Protein AF-A0A2P5YA59-F1 (afdb_monomer_lite)

Radius of gyration: 14.82 Å; chains: 1; bounding box: 32×33×36 Å

Organism: Gossypium barbadense (NCBI:txid3634)

Sequence (112 aa):
MTWITFLSAYDFGLKILTQHPLLSNLKSFMRHLTYYFGCKIFDIKYSFKIFNLHNGLEKVAKTSNVTRVAGLSHQAGSNSLLILRCFMHIKNMKAFQQCNHKLPTFALSVLV

pLDDT: mean 74.05, std 13.5, range [37.94, 92.25]

Secondary structure (DSSP, 8-state):
--EEESSGGGTT-HHHHH-SPPPS-HHHHHHHHHHHH-S-EEEHHHHHHHTT--S-HHHHHHHTTPPP-SS-TT-HHHHHHHHHHHHHHHHTSHHHHHHHTTGGGTTTTT--

InterPro domains:
  IPR012337 Ribonuclease H-like superfamily [SSF53098] (2-94)
  IPR036397 Ribonuclease H superfamily [G3DSA:3.30.420.10] (1-106)
  IPR039637 CCR4-NOT transcription complex subunit 7/8/Pop2 [PTHR10797] (2-95)

Structure (mmCIF, N/CA/C/O backbone):
data_AF-A0A2P5YA59-F1
#
_entry.id   AF-A0A2P5YA59-F1
#
loop_
_atom_site.group_PDB
_atom_site.id
_atom_site.type_symbol
_atom_site.label_atom_id
_atom_site.label_alt_id
_atom_site.label_comp_id
_atom_site.label_asym_id
_atom_site.label_entity_id
_atom_site.label_seq_id
_atom_site.pdbx_PDB_ins_code
_atom_site.Cartn_x
_atom_site.Cartn_y
_atom_site.Cartn_z
_atom_site.occupancy
_atom_site.B_iso_or_equiv
_atom_site.auth_seq_id
_atom_site.auth_comp_id
_atom_site.auth_asym_id
_atom_site.auth_atom_id
_atom_site.pdbx_PDB_model_num
ATOM 1 N N . MET A 1 1 ? -10.158 -0.892 -11.527 1.00 61.16 1 MET A N 1
ATOM 2 C CA . MET A 1 1 ? -9.190 -1.604 -10.667 1.00 61.16 1 MET A CA 1
ATOM 3 C C . MET A 1 1 ? -8.468 -0.597 -9.782 1.00 61.16 1 MET A C 1
ATOM 5 O O . MET A 1 1 ? -8.162 0.486 -10.272 1.00 61.16 1 MET A O 1
ATOM 9 N N . THR A 1 2 ? -8.250 -0.930 -8.508 1.00 73.25 2 THR A N 1
ATOM 10 C CA . THR A 1 2 ? -7.483 -0.129 -7.537 1.00 73.25 2 THR A CA 1
ATOM 11 C C . THR A 1 2 ? -6.499 -1.064 -6.846 1.00 73.25 2 THR A C 1
ATOM 13 O O . THR A 1 2 ? -6.927 -2.084 -6.309 1.00 73.25 2 THR A O 1
ATOM 16 N N . TRP A 1 3 ? -5.212 -0.730 -6.858 1.00 73.81 3 TRP A N 1
ATOM 17 C CA . TRP A 1 3 ? -4.169 -1.526 -6.215 1.00 73.81 3 TRP A CA 1
ATOM 18 C C . TRP A 1 3 ? -3.892 -0.990 -4.816 1.00 73.81 3 TRP A C 1
ATOM 20 O O . TRP A 1 3 ? -3.781 0.220 -4.628 1.00 73.81 3 TRP A O 1
ATOM 30 N N . ILE A 1 4 ? -3.803 -1.891 -3.840 1.00 77.06 4 ILE A N 1
ATOM 31 C CA . ILE A 1 4 ? -3.492 -1.568 -2.445 1.00 77.06 4 ILE A CA 1
ATOM 32 C C . ILE A 1 4 ? -2.217 -2.316 -2.090 1.00 77.06 4 ILE A C 1
ATOM 34 O O . ILE A 1 4 ? -2.147 -3.533 -2.259 1.00 77.06 4 ILE A O 1
ATOM 38 N N . THR A 1 5 ? -1.218 -1.593 -1.606 1.00 72.50 5 THR A N 1
ATOM 39 C CA . THR A 1 5 ? 0.113 -2.133 -1.343 1.00 72.50 5 THR A CA 1
ATOM 40 C C . THR A 1 5 ? 0.660 -1.619 -0.011 1.00 72.50 5 THR A C 1
ATOM 42 O O . THR A 1 5 ? 0.103 -0.700 0.590 1.00 72.50 5 THR A O 1
ATOM 45 N N . PHE A 1 6 ? 1.733 -2.234 0.488 1.00 66.44 6 PHE A N 1
ATOM 46 C CA . PHE A 1 6 ? 2.439 -1.803 1.695 1.00 66.44 6 PHE A CA 1
ATOM 47 C C . PHE A 1 6 ? 3.939 -1.984 1.468 1.00 66.44 6 PHE A C 1
ATOM 49 O O . PHE A 1 6 ? 4.393 -3.121 1.416 1.00 66.44 6 PHE A O 1
ATOM 56 N N . LEU A 1 7 ? 4.695 -0.877 1.394 1.00 64.69 7 LEU A N 1
ATOM 57 C CA . LEU A 1 7 ? 6.155 -0.863 1.169 1.00 64.69 7 LEU A CA 1
ATOM 58 C C . LEU A 1 7 ? 6.574 -1.202 -0.279 1.00 64.69 7 LEU A C 1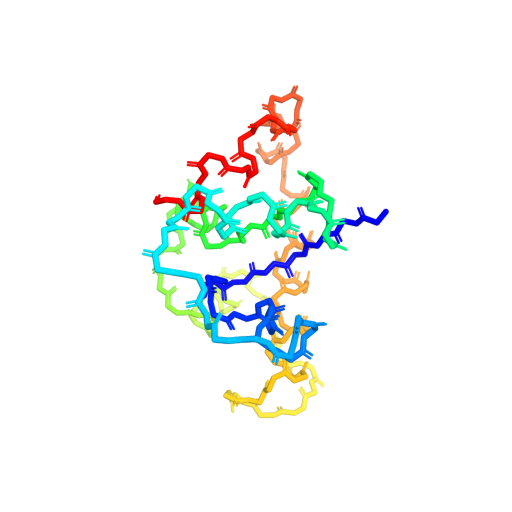
ATOM 60 O O . LEU A 1 7 ? 7.488 -1.980 -0.532 1.00 64.69 7 LEU A O 1
ATOM 64 N N . SER A 1 8 ? 5.900 -0.583 -1.241 1.00 61.88 8 SER A N 1
ATOM 65 C CA . SER A 1 8 ? 5.584 -1.260 -2.499 1.00 61.88 8 SER A CA 1
ATOM 66 C C . SER A 1 8 ? 6.517 -1.083 -3.691 1.00 61.88 8 SER A C 1
ATOM 68 O O . SER A 1 8 ? 6.265 -1.694 -4.725 1.00 61.88 8 SER A O 1
ATOM 70 N N . ALA A 1 9 ? 7.612 -0.326 -3.590 1.00 60.00 9 ALA A N 1
ATOM 71 C CA . ALA A 1 9 ? 8.491 -0.117 -4.748 1.00 60.00 9 ALA A CA 1
ATOM 72 C C . ALA A 1 9 ? 9.007 -1.441 -5.364 1.00 60.00 9 ALA A C 1
ATOM 74 O O . ALA A 1 9 ? 9.187 -1.528 -6.575 1.00 60.00 9 ALA A O 1
ATOM 75 N N . TYR A 1 10 ? 9.178 -2.497 -4.563 1.00 63.59 10 TYR A N 1
ATOM 76 C CA . TYR A 1 10 ? 9.666 -3.798 -5.039 1.00 63.59 10 TYR A CA 1
ATOM 77 C C . TYR A 1 10 ? 8.559 -4.829 -5.316 1.00 63.59 10 TYR A C 1
ATOM 79 O O . TYR A 1 10 ? 8.809 -5.819 -6.003 1.00 63.59 10 TYR A O 1
ATOM 87 N N . ASP A 1 11 ? 7.329 -4.581 -4.858 1.00 64.38 11 ASP A N 1
ATOM 88 C CA . ASP A 1 11 ? 6.236 -5.564 -4.894 1.00 64.38 11 ASP A CA 1
ATOM 89 C C . ASP A 1 11 ? 5.528 -5.647 -6.252 1.00 64.38 11 ASP A C 1
ATOM 91 O O . ASP A 1 11 ? 4.856 -6.633 -6.547 1.00 64.38 11 ASP A O 1
ATOM 95 N N . PHE A 1 12 ? 5.686 -4.641 -7.116 1.00 68.44 12 PHE A N 1
ATOM 96 C CA . PHE A 1 12 ? 4.990 -4.593 -8.408 1.00 68.44 12 PHE A CA 1
ATOM 97 C C . PHE A 1 12 ? 5.509 -5.597 -9.439 1.00 68.44 12 PHE A C 1
ATOM 99 O O . PHE A 1 12 ? 4.959 -5.677 -10.533 1.00 68.44 12 PHE A O 1
ATOM 106 N N . GLY A 1 13 ? 6.575 -6.349 -9.140 1.00 73.12 13 GLY A N 1
ATOM 107 C CA . GLY A 1 13 ? 7.047 -7.422 -10.019 1.00 73.12 13 GLY A CA 1
ATOM 108 C C . GLY A 1 13 ? 7.333 -6.960 -11.452 1.00 73.12 13 GLY A C 1
ATOM 109 O O . GLY A 1 13 ? 7.292 -7.774 -12.370 1.00 73.12 13 GLY A O 1
ATOM 110 N N . LEU A 1 14 ? 7.620 -5.667 -11.665 1.00 77.31 14 LEU A N 1
ATOM 111 C CA . LEU A 1 14 ? 7.763 -5.078 -13.000 1.00 77.31 14 LEU A CA 1
ATOM 112 C C . LEU A 1 14 ? 8.823 -5.802 -13.827 1.00 77.31 14 LEU A C 1
ATOM 114 O O . LEU A 1 14 ? 8.628 -5.985 -15.017 1.00 77.31 14 LEU A O 1
ATOM 118 N N . LYS A 1 15 ? 9.886 -6.297 -13.184 1.00 78.25 15 LYS A N 1
ATOM 119 C CA . LYS A 1 15 ? 10.907 -7.142 -13.816 1.00 78.25 15 LYS A CA 1
ATOM 120 C C . LYS A 1 15 ? 10.323 -8.414 -14.454 1.00 78.25 15 LYS A C 1
ATOM 122 O O . LYS A 1 15 ? 10.766 -8.816 -15.521 1.00 78.25 15 LYS A O 1
ATOM 127 N N . ILE A 1 16 ? 9.340 -9.043 -13.809 1.00 82.31 16 ILE A N 1
ATOM 128 C CA . ILE A 1 16 ? 8.663 -10.244 -14.320 1.00 82.31 16 ILE A CA 1
ATOM 129 C C . ILE A 1 16 ? 7.756 -9.872 -15.496 1.00 82.31 16 ILE A C 1
ATOM 131 O O . ILE A 1 16 ? 7.736 -10.572 -16.503 1.00 82.31 16 ILE A O 1
ATOM 135 N N . LEU A 1 17 ? 7.027 -8.758 -15.388 1.00 80.12 17 LEU A N 1
ATOM 136 C CA . LEU A 1 17 ? 6.106 -8.311 -16.436 1.00 80.12 17 LEU A CA 1
ATOM 137 C C . LEU A 1 17 ? 6.829 -7.819 -17.692 1.00 80.12 17 LEU A C 1
ATOM 139 O O . LEU A 1 17 ? 6.364 -8.068 -18.798 1.00 80.12 17 LEU A O 1
ATOM 143 N N . THR A 1 18 ? 7.956 -7.124 -17.534 1.00 80.75 18 THR A N 1
ATOM 144 C CA . THR A 1 18 ? 8.706 -6.563 -18.663 1.00 80.75 18 THR A CA 1
ATOM 145 C C . THR A 1 18 ? 9.744 -7.521 -19.230 1.00 80.75 18 THR A C 1
ATOM 147 O O . THR A 1 18 ? 10.224 -7.265 -20.327 1.00 80.75 18 THR A O 1
ATOM 150 N N . GLN A 1 19 ? 10.130 -8.573 -18.493 1.00 83.75 19 GLN A N 1
ATOM 151 C CA . GLN A 1 19 ? 11.241 -9.476 -18.841 1.00 83.75 19 GLN A CA 1
ATOM 152 C C . GLN A 1 19 ? 12.561 -8.734 -19.137 1.00 83.75 19 GLN A C 1
ATOM 154 O O . GLN A 1 19 ? 13.464 -9.255 -19.789 1.00 83.75 19 GLN A O 1
ATOM 159 N N . HIS A 1 20 ? 12.695 -7.510 -18.624 1.00 78.25 20 HIS A N 1
ATOM 160 C CA . HIS A 1 20 ? 13.853 -6.646 -18.813 1.00 78.25 20 HIS A CA 1
ATOM 161 C C . HIS A 1 20 ? 14.478 -6.275 -17.461 1.00 78.25 20 HIS A C 1
ATOM 163 O O . HIS A 1 20 ? 13.805 -6.328 -16.425 1.00 78.25 20 HIS A O 1
ATOM 169 N N . PRO A 1 21 ? 15.767 -5.879 -17.440 1.00 77.56 21 PRO A N 1
ATOM 170 C CA . PRO A 1 21 ? 16.398 -5.341 -16.242 1.00 77.56 21 PRO A CA 1
ATOM 171 C C . PRO A 1 21 ? 15.569 -4.208 -15.633 1.00 77.56 21 PRO A C 1
ATOM 173 O O . PRO A 1 21 ? 14.940 -3.424 -16.348 1.00 77.56 21 PRO A O 1
ATOM 176 N N . LEU A 1 22 ? 15.568 -4.128 -14.300 1.00 72.00 22 LEU A N 1
ATOM 177 C CA . LEU A 1 22 ? 14.843 -3.077 -13.597 1.00 72.00 22 LEU A CA 1
ATOM 178 C C . LEU A 1 22 ? 15.376 -1.711 -14.054 1.00 72.00 22 LEU A C 1
ATOM 180 O O . LEU A 1 22 ? 16.586 -1.490 -14.095 1.00 72.00 22 LEU A O 1
ATOM 184 N N . LEU A 1 23 ? 14.465 -0.815 -14.428 1.00 73.12 23 LEU A N 1
ATOM 185 C CA . LEU A 1 23 ? 14.810 0.506 -14.946 1.00 73.12 23 LEU A CA 1
ATOM 186 C C . LEU A 1 23 ? 15.603 1.282 -13.887 1.00 73.12 23 LEU A C 1
ATOM 188 O O . LEU A 1 23 ? 15.144 1.430 -12.758 1.00 73.12 23 LEU A O 1
ATOM 192 N N . SER 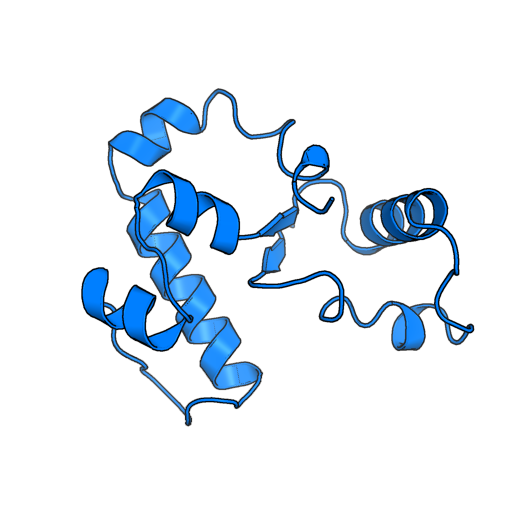A 1 24 ? 16.761 1.823 -14.266 1.00 73.81 24 SER A N 1
ATOM 193 C CA . SER A 1 24 ? 17.647 2.575 -13.364 1.00 73.81 24 SER A CA 1
ATOM 194 C C . SER A 1 24 ? 17.111 3.959 -12.975 1.00 73.81 24 SER A C 1
ATOM 196 O O . SER A 1 24 ? 17.631 4.588 -12.059 1.00 73.81 24 SER A O 1
ATOM 198 N N . ASN A 1 25 ? 16.070 4.443 -13.661 1.00 82.31 25 ASN A N 1
ATOM 199 C CA . ASN A 1 25 ? 15.477 5.758 -13.435 1.00 82.31 25 ASN A CA 1
ATOM 200 C C . ASN A 1 25 ? 14.057 5.642 -12.863 1.00 82.31 25 ASN A C 1
ATOM 202 O O . ASN A 1 25 ? 13.167 5.061 -13.494 1.00 82.31 25 ASN A O 1
ATOM 206 N N . LEU A 1 26 ? 13.829 6.301 -11.723 1.00 78.75 26 LEU A N 1
ATOM 207 C CA . LEU A 1 26 ? 12.538 6.405 -11.043 1.00 78.75 26 LEU A CA 1
ATOM 208 C C . LEU A 1 26 ? 11.417 6.919 -11.959 1.00 78.75 26 LEU A C 1
ATOM 210 O O . LEU A 1 26 ? 10.315 6.379 -11.947 1.00 78.75 26 LEU A O 1
ATOM 214 N N . LYS A 1 27 ? 11.685 7.910 -12.818 1.00 80.25 27 LYS A N 1
ATOM 215 C CA . LYS A 1 27 ? 10.670 8.448 -13.741 1.00 80.25 27 LYS A CA 1
ATOM 216 C C . LYS A 1 27 ? 10.185 7.383 -14.729 1.00 80.25 27 LYS A C 1
ATOM 218 O O . LYS A 1 27 ? 8.987 7.259 -14.985 1.00 80.25 27 LYS A O 1
ATOM 223 N N . SER A 1 28 ? 11.114 6.592 -15.262 1.00 80.19 28 SER A N 1
ATOM 224 C CA . SER A 1 28 ? 10.799 5.490 -16.174 1.00 80.19 28 SER A CA 1
ATOM 225 C C . SER A 1 28 ? 10.076 4.354 -15.457 1.00 80.19 28 SER A C 1
ATOM 227 O O . SER A 1 28 ? 9.153 3.772 -16.029 1.00 80.19 28 SER A O 1
ATOM 229 N N . PHE A 1 29 ? 10.462 4.063 -14.212 1.00 79.62 29 PHE A N 1
ATOM 230 C CA . PHE A 1 29 ? 9.788 3.097 -13.349 1.00 79.62 29 PHE A CA 1
ATOM 231 C C . PHE A 1 29 ? 8.327 3.497 -13.108 1.00 79.62 29 PHE A C 1
ATOM 233 O O . PHE A 1 29 ? 7.428 2.730 -13.444 1.00 79.62 29 PHE A O 1
ATOM 240 N N . MET A 1 30 ? 8.072 4.734 -12.670 1.00 77.25 30 MET A N 1
ATOM 241 C CA . MET A 1 30 ? 6.719 5.252 -12.419 1.00 77.25 30 MET A CA 1
ATOM 242 C C . MET A 1 30 ? 5.830 5.232 -13.669 1.00 77.25 30 MET A C 1
ATOM 244 O O . MET A 1 30 ? 4.635 4.941 -13.576 1.00 77.25 30 MET A O 1
ATOM 248 N N . ARG A 1 31 ? 6.401 5.480 -14.857 1.00 81.44 31 ARG A N 1
ATOM 249 C CA . ARG A 1 31 ? 5.669 5.377 -16.129 1.00 81.44 31 ARG A CA 1
ATOM 250 C C . ARG A 1 31 ? 5.202 3.948 -16.410 1.00 81.44 31 ARG A C 1
ATOM 252 O O . ARG A 1 31 ? 4.044 3.763 -16.763 1.00 81.44 31 ARG A O 1
ATOM 259 N N . HIS A 1 32 ? 6.068 2.949 -16.237 1.00 80.81 32 HIS A N 1
ATOM 260 C CA . HIS A 1 32 ? 5.685 1.544 -16.429 1.00 80.81 32 HIS A CA 1
ATOM 261 C C . HIS A 1 32 ? 4.696 1.080 -15.366 1.00 80.81 32 HIS A C 1
ATOM 263 O O . HIS A 1 32 ? 3.743 0.372 -15.671 1.00 80.81 32 HIS A O 1
ATOM 269 N N . LEU A 1 33 ? 4.888 1.525 -14.130 1.00 80.00 33 LEU A N 1
ATOM 270 C CA . LEU A 1 33 ? 4.000 1.210 -13.024 1.00 80.00 33 LEU A CA 1
ATOM 271 C C . LEU A 1 33 ? 2.583 1.731 -13.305 1.00 80.00 33 LEU A C 1
ATOM 273 O O . LEU A 1 33 ? 1.618 0.982 -13.216 1.00 80.00 33 LEU A O 1
ATOM 277 N N . THR A 1 34 ? 2.470 2.967 -13.790 1.00 80.69 34 THR A N 1
ATOM 278 C CA . THR A 1 34 ? 1.187 3.541 -14.222 1.00 80.69 34 THR A CA 1
ATOM 279 C C . THR A 1 34 ? 0.625 2.845 -15.465 1.00 80.69 34 THR A C 1
ATOM 281 O O . THR A 1 34 ? -0.584 2.665 -15.564 1.00 80.69 34 THR A O 1
ATOM 284 N N . TYR A 1 35 ? 1.477 2.429 -16.406 1.00 84.62 35 TYR A N 1
ATOM 285 C CA . TYR A 1 35 ? 1.052 1.728 -17.620 1.00 84.62 35 TYR A CA 1
ATOM 286 C C . TYR A 1 35 ? 0.425 0.358 -17.316 1.00 84.62 35 TYR A C 1
ATOM 288 O O . TYR A 1 35 ? -0.649 0.055 -17.826 1.00 84.62 35 TYR A O 1
ATOM 296 N N . TYR A 1 36 ? 1.054 -0.447 -16.453 1.00 82.81 36 TYR A N 1
ATOM 297 C CA . TYR A 1 36 ? 0.575 -1.795 -16.127 1.00 82.81 36 TYR A CA 1
ATOM 298 C C . TYR A 1 36 ? -0.496 -1.817 -15.030 1.00 82.81 36 TYR A C 1
ATOM 300 O O . TYR A 1 36 ? -1.431 -2.612 -15.096 1.00 82.81 36 TYR A O 1
ATOM 308 N N . PHE A 1 37 ? -0.379 -0.954 -14.018 1.00 79.31 37 PHE A N 1
ATOM 309 C CA . PHE A 1 37 ? -1.223 -0.997 -12.817 1.00 79.31 37 PHE A CA 1
ATOM 310 C C . PHE A 1 37 ? -2.230 0.167 -12.739 1.00 79.31 37 PHE A C 1
ATOM 312 O O . PHE A 1 37 ? -3.140 0.150 -11.906 1.00 79.31 37 PHE A O 1
ATOM 319 N N . GLY A 1 38 ? -2.137 1.147 -13.642 1.00 81.31 38 GLY A N 1
ATOM 320 C CA . GLY A 1 38 ? -3.001 2.328 -13.685 1.00 81.31 38 GLY A CA 1
ATOM 321 C C . GLY A 1 38 ? -2.633 3.397 -12.650 1.00 81.31 38 GLY A C 1
ATOM 322 O O . GLY A 1 38 ? -1.680 3.266 -11.890 1.00 81.31 38 GLY A O 1
ATOM 323 N N . CYS A 1 39 ? -3.419 4.477 -12.593 1.00 75.75 39 CYS A N 1
ATOM 324 C CA . CYS A 1 39 ? -3.148 5.614 -11.696 1.00 75.75 39 CYS A CA 1
ATOM 325 C C . CYS A 1 39 ? -3.677 5.430 -10.259 1.00 75.75 39 CYS A C 1
ATOM 327 O O . CYS A 1 39 ? -3.434 6.271 -9.398 1.00 75.75 39 CYS A O 1
ATOM 329 N N . LYS A 1 40 ? -4.457 4.374 -9.994 1.00 76.62 40 LYS A N 1
ATOM 330 C CA . LYS A 1 40 ? -5.148 4.155 -8.710 1.00 76.62 40 LYS A CA 1
ATOM 331 C C . LYS A 1 40 ? -4.377 3.163 -7.841 1.00 76.62 40 LYS A C 1
ATOM 333 O O . LYS A 1 40 ? -4.803 2.019 -7.683 1.00 76.62 40 LYS A O 1
ATOM 338 N N . ILE A 1 41 ? -3.248 3.611 -7.303 1.00 75.00 41 ILE A N 1
ATOM 339 C CA . ILE A 1 41 ? -2.331 2.800 -6.493 1.00 75.00 41 ILE A CA 1
ATOM 340 C C . ILE A 1 41 ? -2.194 3.432 -5.114 1.00 75.00 41 ILE A C 1
ATOM 342 O O . ILE A 1 41 ? -1.781 4.578 -4.993 1.00 75.00 41 ILE A O 1
ATOM 346 N N . PHE A 1 42 ? -2.552 2.698 -4.070 1.00 74.56 42 PHE A N 1
ATOM 347 C CA . PHE A 1 42 ? -2.548 3.197 -2.702 1.00 74.56 42 PHE A CA 1
ATOM 348 C C . PHE A 1 42 ? -1.535 2.428 -1.863 1.00 74.56 42 PHE A C 1
ATOM 350 O O . PHE A 1 42 ? -1.762 1.261 -1.542 1.00 74.56 42 PHE A O 1
ATOM 357 N N . ASP A 1 43 ? -0.455 3.100 -1.459 1.00 74.62 43 ASP A N 1
ATOM 358 C CA . ASP A 1 43 ? 0.444 2.567 -0.437 1.00 74.62 43 ASP A CA 1
ATOM 359 C C . ASP A 1 43 ? -0.112 2.897 0.956 1.00 74.62 43 ASP A C 1
ATOM 361 O O . ASP A 1 43 ? -0.099 4.044 1.422 1.00 74.62 43 ASP A O 1
ATOM 365 N N . ILE A 1 44 ? -0.627 1.875 1.637 1.00 74.25 44 ILE A N 1
ATOM 366 C CA . ILE A 1 44 ? -1.264 2.018 2.948 1.00 74.25 44 ILE A CA 1
ATOM 367 C C . ILE A 1 44 ? -0.277 2.480 4.025 1.00 74.25 44 ILE A C 1
ATOM 369 O O . ILE A 1 44 ? -0.698 3.040 5.037 1.00 74.25 44 ILE A O 1
ATOM 373 N N . LYS A 1 45 ? 1.038 2.310 3.816 1.00 72.00 45 LYS A N 1
ATOM 374 C CA . LYS A 1 45 ? 2.064 2.788 4.752 1.00 72.00 45 LYS A CA 1
ATOM 375 C C . LYS A 1 45 ? 1.921 4.286 5.006 1.00 72.00 45 LYS A C 1
ATOM 377 O O . LYS A 1 45 ? 2.142 4.743 6.127 1.00 72.00 45 LYS A O 1
ATOM 382 N N . TYR A 1 46 ? 1.522 5.048 3.990 1.00 70.75 46 TYR A N 1
ATOM 383 C CA . TYR A 1 46 ? 1.287 6.477 4.144 1.00 70.75 46 TYR A CA 1
ATOM 384 C C . TYR A 1 46 ? 0.021 6.771 4.948 1.00 70.75 46 TYR A C 1
ATOM 386 O O . TYR A 1 46 ? 0.058 7.596 5.859 1.00 70.75 46 TYR A O 1
ATOM 394 N N . SER A 1 47 ? -1.075 6.057 4.680 1.00 69.25 47 SER A N 1
ATOM 395 C CA . SER A 1 47 ? -2.288 6.162 5.496 1.00 69.25 47 SER A CA 1
ATOM 396 C C . SER A 1 47 ? -1.979 5.855 6.960 1.00 69.25 47 SER A C 1
ATOM 398 O O . SER A 1 47 ? -2.347 6.626 7.837 1.00 69.25 47 SER A O 1
ATOM 400 N N . PHE A 1 48 ? -1.207 4.803 7.234 1.00 73.56 48 PHE A N 1
ATOM 401 C CA . PHE A 1 48 ? -0.749 4.489 8.584 1.00 73.56 48 PHE A CA 1
ATOM 402 C C . PHE A 1 48 ? 0.072 5.622 9.205 1.00 73.56 48 PHE A C 1
ATOM 404 O O . PHE A 1 48 ? -0.164 5.974 10.356 1.00 73.56 48 PHE A O 1
ATOM 411 N N . LYS A 1 49 ? 0.969 6.259 8.442 1.00 70.69 49 LYS A N 1
ATOM 412 C CA . LYS A 1 49 ? 1.720 7.429 8.915 1.00 70.69 49 LYS A CA 1
ATOM 413 C C . LYS A 1 49 ? 0.801 8.601 9.282 1.00 70.69 49 LYS A C 1
ATOM 415 O O . LYS A 1 49 ? 1.044 9.228 10.303 1.00 70.69 49 LYS A O 1
ATOM 420 N N . ILE A 1 50 ? -0.241 8.876 8.492 1.00 67.12 50 ILE A N 1
ATOM 421 C CA . ILE A 1 50 ? -1.224 9.938 8.786 1.00 67.12 50 ILE A CA 1
ATOM 422 C C . ILE A 1 50 ? -1.985 9.648 10.085 1.00 67.12 50 ILE A C 1
ATOM 424 O O . ILE A 1 50 ? -2.253 10.562 10.857 1.00 67.12 50 ILE A O 1
ATOM 428 N N . PHE A 1 51 ? -2.318 8.384 10.346 1.00 67.19 51 PHE A N 1
ATOM 429 C CA . PHE A 1 51 ? -3.024 7.975 11.563 1.00 67.19 51 PHE A CA 1
ATOM 430 C C . PHE A 1 51 ? -2.087 7.708 12.755 1.00 67.19 51 PHE A C 1
ATOM 432 O O . PHE A 1 51 ? -2.499 7.058 13.713 1.00 67.19 51 PHE A O 1
ATOM 439 N N . ASN A 1 52 ? -0.828 8.170 12.708 1.00 68.31 52 ASN A N 1
ATOM 440 C CA . ASN A 1 52 ? 0.219 7.905 13.707 1.00 68.31 52 ASN A CA 1
ATOM 441 C C . ASN A 1 52 ? 0.430 6.409 14.026 1.00 68.31 52 ASN A C 1
ATOM 443 O O . ASN A 1 52 ? 0.980 6.037 15.064 1.00 68.31 52 ASN A O 1
ATOM 447 N N . LEU A 1 53 ? 0.054 5.527 13.101 1.00 67.38 53 LEU A N 1
ATOM 448 C CA . LEU A 1 53 ? 0.318 4.093 13.141 1.00 67.38 53 LEU A CA 1
ATOM 449 C C . LEU A 1 53 ? 1.738 3.849 12.611 1.00 67.38 53 LEU A C 1
ATOM 451 O O . LEU A 1 53 ? 1.958 3.253 11.558 1.00 67.38 53 LEU A O 1
ATOM 455 N N . HIS A 1 54 ? 2.735 4.360 13.327 1.00 63.44 54 HIS A N 1
ATOM 456 C CA . HIS A 1 54 ? 4.137 4.108 13.013 1.00 63.44 54 HIS A CA 1
ATOM 457 C C . HIS A 1 54 ? 4.462 2.699 13.463 1.00 63.44 54 HIS A C 1
ATOM 459 O O . HIS A 1 54 ? 4.405 2.497 14.663 1.00 63.44 54 HIS A O 1
ATOM 465 N N . ASN A 1 55 ? 4.737 1.748 12.559 1.00 70.06 55 ASN A N 1
ATOM 466 C CA . ASN A 1 55 ? 5.415 0.460 12.802 1.00 70.06 55 ASN A CA 1
ATOM 467 C C . ASN A 1 55 ? 5.254 -0.489 11.580 1.00 70.06 55 ASN A C 1
ATOM 469 O O . ASN A 1 55 ? 4.620 -0.144 10.586 1.00 70.06 55 ASN A O 1
ATOM 473 N N . GLY A 1 56 ? 5.830 -1.698 11.645 1.00 77.50 56 GLY A N 1
ATOM 474 C CA . GLY A 1 56 ? 5.574 -2.771 10.673 1.00 77.50 56 GLY A CA 1
ATOM 475 C C . GLY A 1 56 ? 4.127 -3.294 10.695 1.00 77.50 56 GLY A C 1
ATOM 476 O O . GLY A 1 56 ? 3.415 -3.122 11.686 1.00 77.50 56 GLY A O 1
ATOM 477 N N . LEU A 1 57 ? 3.719 -3.970 9.612 1.00 81.69 57 LEU A N 1
ATOM 478 C CA . LEU A 1 57 ? 2.342 -4.418 9.342 1.00 81.69 57 LEU A CA 1
ATOM 479 C C . LEU A 1 57 ? 1.656 -5.107 10.535 1.00 81.69 57 LEU A C 1
ATOM 481 O O . LEU A 1 57 ? 0.510 -4.800 10.841 1.00 81.69 57 LEU A O 1
ATOM 485 N N . GLU A 1 58 ? 2.365 -5.993 11.234 1.00 85.06 58 GLU A N 1
ATOM 486 C CA . GLU A 1 58 ? 1.838 -6.725 12.396 1.00 85.06 58 GLU A CA 1
ATOM 487 C C . GLU A 1 58 ? 1.430 -5.813 13.555 1.00 85.06 58 GLU A C 1
ATOM 489 O O . GLU A 1 58 ? 0.366 -5.966 14.151 1.00 85.06 58 GLU A O 1
ATOM 494 N N . LYS A 1 59 ? 2.263 -4.822 13.880 1.00 82.94 59 LYS A N 1
ATOM 495 C CA . LYS A 1 59 ? 1.942 -3.868 14.946 1.00 82.94 59 LYS A CA 1
ATOM 496 C C . LYS A 1 59 ? 0.782 -2.969 14.530 1.00 82.94 59 LYS A C 1
ATOM 498 O O . LYS A 1 59 ? -0.077 -2.686 15.352 1.00 82.94 59 LYS A O 1
ATOM 503 N N . VAL A 1 60 ? 0.721 -2.576 13.257 1.00 82.38 60 VAL A N 1
ATOM 504 C CA . VAL A 1 60 ? -0.401 -1.782 12.746 1.00 82.38 60 VAL A CA 1
ATOM 505 C C . VAL A 1 60 ? -1.717 -2.560 12.798 1.00 82.38 60 VAL A C 1
ATOM 507 O O . VAL A 1 60 ? -2.738 -2.005 13.207 1.00 82.38 60 VAL A O 1
ATOM 510 N N . ALA A 1 61 ? -1.693 -3.844 12.438 1.00 85.69 61 ALA A N 1
ATOM 511 C CA . ALA A 1 61 ? -2.847 -4.727 12.551 1.00 85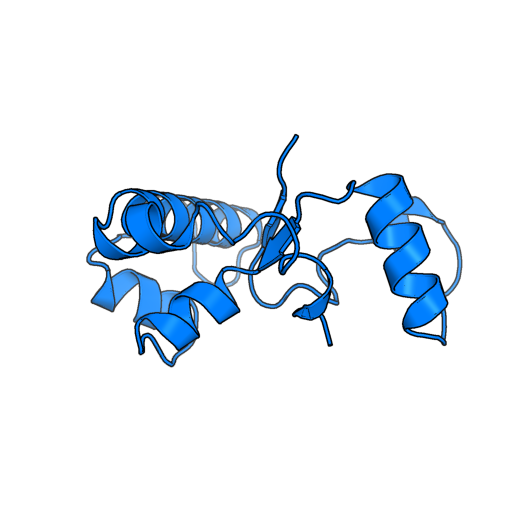.69 61 ALA A CA 1
ATOM 512 C C . ALA A 1 61 ? -3.334 -4.826 14.005 1.00 85.69 61 ALA A C 1
ATOM 514 O O . ALA A 1 61 ? -4.515 -4.606 14.265 1.00 85.69 61 ALA A O 1
ATOM 515 N N . LYS A 1 62 ? -2.412 -5.021 14.961 1.00 86.06 62 LYS A N 1
ATOM 516 C CA . LYS A 1 62 ? -2.722 -5.021 16.401 1.00 86.06 62 LYS A CA 1
ATOM 517 C C . LYS A 1 62 ? -3.365 -3.715 16.865 1.00 86.06 62 LYS A C 1
ATOM 519 O O . LYS A 1 62 ? -4.413 -3.758 17.498 1.00 86.06 62 LYS A O 1
ATOM 524 N N . THR A 1 63 ? -2.790 -2.561 16.523 1.00 82.44 63 THR A N 1
ATOM 525 C CA . THR A 1 63 ? -3.351 -1.254 16.915 1.00 82.44 63 THR A CA 1
ATOM 526 C C . THR A 1 63 ? -4.718 -0.992 16.281 1.00 82.44 63 THR A C 1
ATOM 528 O O . THR A 1 63 ? -5.553 -0.318 16.872 1.00 82.44 63 THR A O 1
ATOM 531 N N . SER A 1 64 ? -4.972 -1.555 15.098 1.00 78.38 64 SER A N 1
ATOM 532 C CA . SER A 1 64 ? -6.264 -1.454 14.405 1.00 78.38 64 SER A CA 1
ATOM 533 C C . SER A 1 64 ? -7.266 -2.532 14.835 1.00 78.38 64 SER A C 1
ATOM 535 O O . SER A 1 64 ? -8.323 -2.649 14.225 1.00 78.38 64 SER A O 1
ATOM 537 N N . ASN A 1 65 ? -6.927 -3.352 15.837 1.00 86.31 65 ASN A N 1
ATOM 538 C CA . ASN A 1 65 ? -7.700 -4.516 16.273 1.00 86.31 65 ASN A CA 1
ATOM 539 C C . ASN A 1 65 ? -8.089 -5.468 15.118 1.00 86.31 65 ASN A C 1
ATOM 541 O O . ASN A 1 65 ? -9.151 -6.090 15.115 1.00 86.31 65 ASN A O 1
ATOM 545 N N . VAL A 1 66 ? -7.225 -5.565 14.104 1.00 89.50 66 VAL A N 1
ATOM 546 C CA . VAL A 1 66 ? -7.371 -6.471 12.964 1.00 89.50 66 VAL A CA 1
ATOM 547 C C . VAL A 1 66 ? -6.488 -7.685 13.206 1.00 89.50 66 VAL A C 1
ATOM 549 O O . VAL A 1 66 ? -5.279 -7.567 13.395 1.00 89.50 66 VAL A O 1
ATOM 552 N N . THR A 1 67 ? -7.081 -8.873 13.158 1.00 89.62 67 THR A N 1
ATOM 553 C CA . THR A 1 67 ? -6.360 -10.135 13.324 1.00 89.62 67 THR A CA 1
ATOM 554 C C . THR A 1 67 ? -5.996 -10.760 11.979 1.00 89.62 67 THR A C 1
ATOM 556 O O . THR A 1 67 ? -6.695 -10.607 10.970 1.00 89.62 67 THR A O 1
ATOM 559 N N . ARG A 1 68 ? -4.877 -11.491 11.960 1.00 92.25 68 ARG A N 1
ATOM 560 C CA . ARG A 1 68 ? -4.496 -12.342 10.831 1.00 92.25 68 ARG A CA 1
ATOM 561 C C . ARG A 1 68 ? -5.418 -13.556 10.805 1.00 92.25 68 ARG A C 1
ATOM 563 O O . ARG A 1 68 ? -5.465 -14.319 11.761 1.00 92.25 68 ARG A O 1
ATOM 570 N N . VAL A 1 69 ? -6.152 -13.709 9.708 1.00 91.44 69 VAL A N 1
ATOM 571 C CA . VAL A 1 69 ? -7.211 -14.726 9.589 1.00 91.44 69 VAL A CA 1
ATOM 572 C C . VAL A 1 69 ? -6.758 -16.027 8.928 1.00 91.44 69 VAL A C 1
ATOM 574 O O . VAL A 1 69 ? -7.430 -17.039 9.074 1.00 91.44 69 VAL A O 1
ATOM 577 N N . ALA A 1 70 ? -5.649 -16.013 8.186 1.00 89.06 70 ALA A N 1
ATOM 578 C CA . ALA A 1 70 ? -5.130 -17.188 7.489 1.00 89.06 70 ALA A CA 1
ATOM 579 C C . ALA A 1 70 ? -3.635 -17.034 7.203 1.00 89.06 70 ALA A C 1
ATOM 581 O O . ALA A 1 70 ? -3.207 -15.936 6.846 1.00 89.06 70 ALA A O 1
ATOM 582 N N . GLY A 1 71 ? -2.868 -18.125 7.290 1.00 91.00 71 GLY A N 1
ATOM 583 C CA . GLY A 1 71 ? -1.428 -18.163 7.003 1.00 91.00 71 GLY A CA 1
ATOM 584 C C . GLY A 1 71 ? -0.546 -17.524 8.083 1.00 91.00 71 GLY A C 1
ATOM 585 O O . GLY A 1 71 ? -1.023 -17.122 9.144 1.00 91.00 71 GLY A O 1
ATOM 586 N N . LEU A 1 72 ? 0.756 -17.440 7.807 1.00 90.38 72 LEU A N 1
ATOM 587 C CA . LEU A 1 72 ? 1.769 -16.932 8.738 1.00 90.38 72 LEU A CA 1
ATOM 588 C C . LEU A 1 72 ? 2.260 -15.532 8.356 1.00 90.38 72 LEU A C 1
ATOM 590 O O . LEU A 1 72 ? 2.145 -15.089 7.210 1.00 90.38 72 LEU A O 1
ATOM 594 N N . SER A 1 73 ? 2.864 -14.840 9.325 1.00 86.31 73 SER A N 1
ATOM 595 C CA . SER A 1 73 ? 3.639 -13.632 9.031 1.00 86.31 73 SER A CA 1
ATOM 596 C C . SER A 1 73 ? 4.745 -13.933 8.015 1.00 86.31 73 SER A C 1
ATOM 598 O O . SER A 1 73 ? 5.245 -15.053 7.931 1.00 86.31 73 SER A O 1
ATOM 600 N N . HIS A 1 74 ? 5.122 -12.913 7.245 1.00 84.56 74 HIS A N 1
ATOM 601 C CA . HIS A 1 74 ? 6.136 -12.991 6.185 1.00 84.56 74 HIS A CA 1
ATOM 602 C C . HIS A 1 74 ? 5.770 -13.887 4.986 1.00 84.56 74 HIS A C 1
ATOM 604 O O . HIS A 1 74 ? 6.612 -14.123 4.126 1.00 84.56 74 HIS A O 1
ATOM 610 N N . GLN A 1 75 ? 4.508 -14.308 4.854 1.00 88.81 75 GLN A N 1
ATOM 611 C CA . GLN A 1 75 ? 3.986 -14.932 3.633 1.00 88.81 75 GLN A CA 1
ATOM 612 C C . GLN A 1 75 ? 3.212 -13.914 2.792 1.00 88.81 75 GLN A C 1
ATOM 614 O O . GLN A 1 75 ? 2.328 -13.228 3.308 1.00 88.81 75 GLN A O 1
ATOM 619 N N . ALA A 1 76 ? 3.493 -13.843 1.487 1.00 84.50 76 ALA A N 1
ATOM 620 C CA . ALA A 1 76 ? 2.907 -12.839 0.591 1.00 84.50 76 ALA A CA 1
ATOM 621 C C . ALA A 1 76 ? 1.364 -12.863 0.577 1.00 84.50 76 ALA A C 1
ATOM 623 O O . ALA A 1 76 ? 0.724 -11.822 0.735 1.00 84.50 76 ALA A O 1
ATOM 624 N N . GLY A 1 77 ? 0.752 -14.048 0.470 1.00 86.75 77 GLY A N 1
ATOM 625 C CA . GLY A 1 77 ? -0.711 -14.194 0.482 1.00 86.75 77 GLY A CA 1
ATOM 626 C C . GLY A 1 77 ? -1.342 -13.792 1.820 1.00 86.75 77 GLY A C 1
ATOM 627 O O . GLY A 1 77 ? -2.304 -13.033 1.872 1.00 86.75 77 GLY A O 1
ATOM 628 N N . SER A 1 78 ? -0.747 -14.235 2.926 1.00 90.19 78 SER A N 1
ATOM 629 C CA . SER A 1 78 ? -1.234 -13.910 4.267 1.00 90.19 78 SER A CA 1
ATOM 630 C C . SER A 1 78 ? -1.086 -12.411 4.583 1.00 90.19 78 SER A C 1
ATOM 632 O O . SER A 1 78 ? -2.001 -11.781 5.113 1.00 90.19 78 SER A O 1
ATOM 634 N N . ASN A 1 79 ? 0.046 -11.808 4.204 1.00 87.94 79 ASN A N 1
ATOM 635 C CA . ASN A 1 79 ? 0.313 -10.382 4.392 1.00 87.94 79 ASN A CA 1
ATOM 636 C C . ASN A 1 79 ? -0.587 -9.500 3.524 1.00 87.94 79 ASN A C 1
ATOM 638 O O . ASN A 1 79 ? -1.101 -8.508 4.029 1.00 87.94 79 ASN A O 1
ATOM 642 N N . SER A 1 80 ? -0.814 -9.855 2.255 1.00 86.94 80 SER A N 1
ATOM 643 C CA . SER A 1 80 ? -1.708 -9.093 1.368 1.00 86.94 80 SER A CA 1
ATOM 644 C C . SER A 1 80 ? -3.149 -9.080 1.882 1.00 86.94 80 SER A C 1
ATOM 646 O O . SER A 1 80 ? -3.781 -8.023 1.905 1.00 86.94 80 SER A O 1
ATOM 648 N N . LEU A 1 81 ? -3.644 -10.207 2.405 1.00 90.25 81 LEU A N 1
ATOM 649 C CA . LEU A 1 81 ? -4.952 -10.255 3.057 1.00 90.25 81 LEU A CA 1
ATOM 650 C C . LEU A 1 81 ? -5.000 -9.379 4.318 1.00 90.25 81 LEU A C 1
ATOM 652 O O . LEU A 1 81 ? -5.977 -8.660 4.530 1.00 90.25 81 LEU A O 1
ATOM 656 N N . LEU A 1 82 ? -3.947 -9.398 5.140 1.00 89.50 82 LEU A N 1
ATOM 657 C CA . LEU A 1 82 ? -3.858 -8.550 6.331 1.00 89.50 82 LEU A CA 1
ATOM 658 C C . LEU A 1 82 ? -3.832 -7.054 5.968 1.00 89.50 82 LEU A C 1
ATOM 660 O O . LEU A 1 82 ? -4.565 -6.270 6.568 1.00 89.50 82 LEU A O 1
ATOM 664 N N . ILE A 1 83 ? -3.066 -6.670 4.941 1.00 86.75 83 ILE A N 1
ATOM 665 C CA . ILE A 1 83 ? -3.018 -5.306 4.386 1.00 86.75 83 ILE A CA 1
ATOM 666 C C . ILE A 1 83 ? -4.412 -4.855 3.949 1.00 86.75 83 ILE A C 1
ATOM 668 O O . ILE A 1 83 ? -4.855 -3.773 4.336 1.00 86.75 83 ILE A O 1
ATOM 672 N N . LEU A 1 84 ? -5.127 -5.690 3.191 1.00 86.69 84 LEU A N 1
ATOM 673 C CA . LEU A 1 84 ? -6.473 -5.374 2.719 1.00 86.69 84 LEU A CA 1
ATOM 674 C C . LEU A 1 84 ? -7.448 -5.163 3.884 1.00 86.69 84 LEU A C 1
ATOM 676 O O . LEU A 1 84 ? -8.233 -4.217 3.866 1.00 86.69 84 LEU A O 1
ATOM 680 N N . ARG A 1 85 ? -7.399 -6.009 4.918 1.00 88.88 85 ARG A N 1
ATOM 681 C CA . ARG A 1 85 ? -8.274 -5.857 6.093 1.00 88.88 85 ARG A CA 1
ATOM 682 C C . ARG A 1 85 ? -7.968 -4.576 6.867 1.00 88.88 85 ARG A C 1
ATOM 684 O O . ARG A 1 85 ? -8.900 -3.852 7.212 1.00 88.88 85 ARG A O 1
ATOM 691 N N . CYS A 1 86 ? -6.692 -4.249 7.068 1.00 86.94 86 CYS A N 1
ATOM 692 C CA . CYS A 1 86 ? -6.290 -2.975 7.667 1.00 86.94 86 CYS A CA 1
ATOM 693 C C . CYS A 1 86 ? -6.750 -1.777 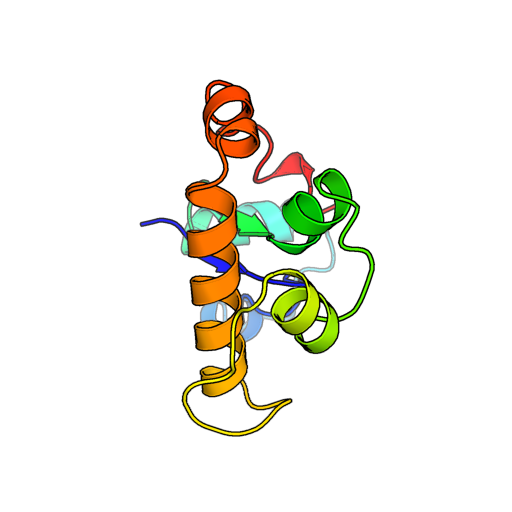6.822 1.00 86.94 86 CYS A C 1
ATOM 695 O O . CYS A 1 86 ? -7.246 -0.795 7.372 1.00 86.94 86 CYS A O 1
ATOM 697 N N . PHE A 1 87 ? -6.656 -1.867 5.490 1.00 83.31 87 PHE A N 1
ATOM 698 C CA . PHE A 1 87 ? -7.158 -0.829 4.587 1.00 83.31 87 PHE A CA 1
ATOM 699 C C . PHE A 1 87 ? -8.658 -0.610 4.762 1.00 83.31 87 PHE A C 1
ATOM 701 O O . PHE A 1 87 ? -9.100 0.526 4.902 1.00 83.31 87 PHE A O 1
ATOM 708 N N . MET A 1 88 ? -9.444 -1.688 4.771 1.00 85.31 88 MET A N 1
ATOM 709 C CA . MET A 1 88 ? -10.895 -1.605 4.933 1.00 85.31 88 MET A CA 1
ATOM 710 C C . MET A 1 88 ? -11.281 -0.999 6.283 1.00 85.31 88 MET A C 1
ATOM 712 O O . MET A 1 88 ? -12.187 -0.170 6.336 1.00 85.31 88 MET A O 1
ATOM 716 N N . HIS A 1 89 ? -10.563 -1.352 7.354 1.00 85.12 89 HIS A N 1
ATOM 717 C CA . HIS A 1 89 ? -10.751 -0.737 8.666 1.00 85.12 89 HIS A CA 1
ATOM 718 C C . HIS A 1 89 ? -10.526 0.782 8.608 1.00 85.12 89 HIS A C 1
ATOM 720 O O . HIS A 1 89 ? -11.400 1.552 9.000 1.00 85.12 89 HIS A O 1
ATOM 726 N N . ILE A 1 90 ? -9.402 1.224 8.035 1.00 78.81 90 ILE A N 1
ATOM 727 C CA . ILE A 1 90 ? -9.076 2.652 7.899 1.00 78.81 90 ILE A CA 1
ATOM 728 C C . ILE A 1 90 ? -10.060 3.385 6.998 1.00 78.81 90 ILE A C 1
ATOM 730 O O . ILE A 1 90 ? -10.492 4.486 7.323 1.00 78.81 90 ILE A O 1
ATOM 734 N N . LYS A 1 91 ? -10.456 2.772 5.883 1.00 78.06 91 LYS A N 1
ATOM 735 C CA . LYS A 1 91 ? -11.426 3.344 4.950 1.00 78.06 91 LYS A CA 1
ATOM 736 C C . LYS A 1 91 ? -12.764 3.657 5.629 1.00 78.06 91 LYS A C 1
ATOM 738 O O . LYS A 1 91 ? -13.428 4.622 5.252 1.00 78.06 91 LYS A O 1
ATOM 743 N N . ASN A 1 92 ? -13.145 2.857 6.622 1.00 80.38 92 ASN A N 1
ATOM 744 C CA . ASN A 1 92 ? -14.368 3.046 7.396 1.00 80.38 92 ASN A CA 1
ATOM 745 C C . ASN A 1 92 ? -14.220 4.084 8.523 1.00 80.38 92 ASN A C 1
ATOM 747 O O . ASN A 1 92 ? -15.222 4.483 9.115 1.00 80.38 92 ASN A O 1
ATOM 751 N N . MET A 1 93 ? -13.008 4.563 8.818 1.00 77.56 93 MET A N 1
ATOM 752 C CA . MET A 1 93 ? -12.810 5.647 9.779 1.00 77.56 93 MET A CA 1
ATOM 753 C C . MET A 1 93 ? -13.347 6.962 9.201 1.00 77.56 93 MET A C 1
ATOM 755 O O . MET A 1 93 ? -12.996 7.360 8.089 1.00 77.56 93 MET A O 1
ATOM 759 N N . LYS A 1 94 ? -14.150 7.690 9.988 1.00 68.00 94 LYS A N 1
ATOM 760 C CA . LYS A 1 94 ? -14.748 8.983 9.591 1.00 68.00 94 LYS A CA 1
ATOM 761 C C . LYS A 1 94 ? -13.706 9.992 9.079 1.00 68.00 94 LYS A C 1
ATOM 763 O O . LYS A 1 94 ? -13.949 10.691 8.100 1.00 68.00 94 LYS A O 1
ATOM 768 N N . ALA A 1 95 ? -12.523 10.007 9.696 1.00 67.12 95 ALA A N 1
ATOM 769 C CA . ALA A 1 95 ? -11.402 10.855 9.294 1.00 67.12 95 ALA A CA 1
ATOM 770 C C . ALA A 1 95 ? -10.893 10.549 7.870 1.00 67.12 95 ALA A C 1
ATOM 772 O O . ALA A 1 95 ? -10.583 11.467 7.115 1.00 67.12 95 ALA A O 1
ATOM 773 N N . PHE A 1 96 ? -10.868 9.277 7.455 1.00 67.62 96 PHE A N 1
ATOM 774 C CA . PHE A 1 96 ? -10.461 8.909 6.097 1.00 67.62 96 PHE A CA 1
ATOM 775 C C . PHE A 1 96 ? -11.491 9.358 5.057 1.00 67.62 96 PHE A C 1
ATOM 777 O O . PHE A 1 96 ? -11.115 9.861 4.001 1.00 67.62 96 PHE A O 1
ATOM 784 N N . GLN A 1 97 ? -12.788 9.242 5.362 1.00 65.06 97 GLN A N 1
ATOM 785 C CA . GLN A 1 97 ? -13.864 9.695 4.473 1.00 65.06 97 GLN A CA 1
ATOM 786 C C . GLN A 1 97 ? -13.806 11.208 4.207 1.00 65.06 97 GLN A C 1
ATOM 788 O O . GLN A 1 97 ? -14.022 11.633 3.074 1.00 65.06 97 GLN A O 1
ATOM 793 N N . GLN A 1 98 ? -13.428 12.006 5.210 1.00 60.34 98 GLN A N 1
ATOM 794 C CA . GLN A 1 98 ? -13.228 13.453 5.064 1.00 60.34 98 GLN A CA 1
ATOM 795 C C . GLN A 1 98 ? -12.000 13.799 4.203 1.00 60.34 98 GLN A C 1
ATOM 797 O O . GLN A 1 98 ? -12.045 14.739 3.410 1.00 60.34 98 GLN A O 1
ATOM 802 N N . CYS A 1 99 ? -10.917 13.020 4.294 1.00 57.88 99 CYS A N 1
ATOM 803 C CA . CYS A 1 99 ? -9.731 13.203 3.451 1.00 57.88 99 CYS A CA 1
ATOM 804 C C . CYS A 1 99 ? -9.924 12.694 2.010 1.00 57.88 99 CYS A C 1
ATOM 806 O O . CYS A 1 99 ? -9.293 13.208 1.085 1.00 57.88 99 CYS A O 1
ATOM 808 N N . ASN A 1 100 ? -10.801 11.707 1.791 1.00 52.31 100 ASN A N 1
ATOM 809 C CA . ASN A 1 100 ? -10.915 10.987 0.519 1.00 52.31 100 ASN A CA 1
ATOM 810 C C . ASN A 1 100 ? -11.377 11.855 -0.665 1.00 52.31 100 ASN A C 1
ATOM 812 O O . ASN A 1 100 ? -11.006 11.573 -1.802 1.00 52.31 100 ASN A O 1
ATOM 816 N N . HIS A 1 101 ? -12.099 12.954 -0.413 1.00 48.69 101 HIS A N 1
ATOM 817 C CA . HIS A 1 101 ? -12.444 13.941 -1.449 1.00 48.69 101 HIS A CA 1
ATOM 818 C C . HIS A 1 101 ? -11.214 14.625 -2.081 1.00 48.69 101 HIS A C 1
ATOM 820 O O . HIS A 1 101 ? -11.341 15.244 -3.134 1.00 48.69 101 HIS A O 1
ATOM 826 N N . LYS A 1 102 ? -10.023 14.501 -1.477 1.00 43.44 102 LYS A N 1
ATOM 827 C CA . LYS A 1 102 ? -8.760 15.083 -1.962 1.00 43.44 102 LYS A CA 1
ATOM 828 C C . LYS A 1 102 ? -7.702 14.045 -2.366 1.00 43.44 102 LYS A C 1
ATOM 830 O O . LYS A 1 102 ? -6.651 14.432 -2.864 1.00 43.44 102 LYS A O 1
ATOM 835 N N . LEU A 1 103 ? -7.948 12.742 -2.178 1.00 47.69 103 LEU A N 1
ATOM 836 C CA . LEU A 1 10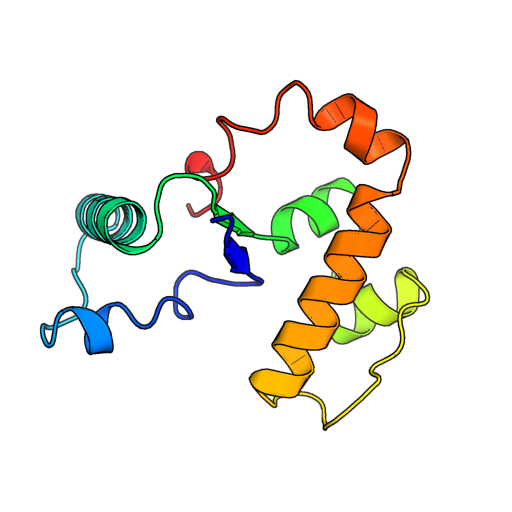3 ? -6.924 11.697 -2.337 1.00 47.69 103 LEU A CA 1
ATOM 837 C C . LEU A 1 103 ? -6.584 11.203 -3.763 1.00 47.69 103 LEU A C 1
ATOM 839 O O . LEU A 1 103 ? -5.496 10.636 -3.891 1.00 47.69 103 LEU A O 1
ATOM 843 N N . PRO A 1 104 ? -7.402 11.352 -4.835 1.00 43.75 104 PRO A N 1
ATOM 844 C CA . PRO A 1 104 ? -7.107 10.647 -6.087 1.00 43.75 104 PRO A CA 1
ATOM 845 C C . PRO A 1 104 ? -5.810 11.112 -6.772 1.00 43.75 104 PRO A C 1
ATOM 847 O O . PRO A 1 104 ? -5.268 10.376 -7.590 1.00 43.75 104 PRO A O 1
ATOM 850 N N . THR A 1 105 ? -5.276 12.279 -6.406 1.00 42.53 105 THR A N 1
ATOM 851 C CA . THR A 1 105 ? -4.071 12.868 -7.013 1.00 42.53 105 THR A CA 1
ATOM 852 C C . THR A 1 105 ? -2.770 12.538 -6.264 1.00 42.53 105 THR A C 1
ATOM 854 O O . THR A 1 105 ? -1.694 12.652 -6.842 1.00 42.53 105 THR A O 1
ATOM 857 N N . PHE A 1 106 ? -2.837 12.089 -5.004 1.00 42.41 106 PHE A N 1
ATOM 858 C CA . PHE A 1 106 ? -1.650 11.876 -4.150 1.00 42.41 106 PHE A CA 1
ATOM 859 C C . PHE A 1 106 ? -1.067 10.455 -4.215 1.00 42.41 106 PHE A C 1
ATOM 861 O O . PHE A 1 106 ? 0.042 10.216 -3.749 1.00 42.41 106 PHE A O 1
ATOM 868 N N . ALA A 1 107 ? -1.792 9.513 -4.820 1.00 47.09 107 ALA A N 1
ATOM 869 C CA . ALA A 1 107 ? -1.404 8.108 -4.963 1.00 47.09 107 ALA A CA 1
ATOM 870 C C . ALA A 1 107 ? -0.039 7.905 -5.655 1.00 47.09 107 ALA A C 1
ATOM 872 O O . ALA A 1 107 ? 0.742 7.046 -5.252 1.00 47.09 107 ALA A O 1
ATOM 873 N N . LEU A 1 108 ? 0.278 8.721 -6.668 1.00 42.75 108 LEU A N 1
ATOM 874 C CA . LEU A 1 108 ? 1.538 8.615 -7.412 1.00 42.75 108 LEU A CA 1
ATOM 875 C C . LEU A 1 108 ? 2.691 9.417 -6.787 1.00 42.75 108 LEU A C 1
ATOM 877 O O . LEU A 1 108 ? 3.844 9.023 -6.928 1.00 42.75 108 LEU A O 1
ATOM 881 N N . SER A 1 109 ? 2.408 10.530 -6.102 1.00 40.69 109 SER A N 1
ATOM 882 C CA . SER A 1 109 ? 3.446 11.418 -5.552 1.00 40.69 109 SER A CA 1
ATOM 883 C C . SER A 1 109 ? 4.115 10.879 -4.285 1.00 40.69 109 SER A C 1
ATOM 885 O O . SER A 1 109 ? 5.103 11.446 -3.840 1.00 40.69 109 SER A O 1
ATOM 887 N N . VAL A 1 110 ? 3.565 9.817 -3.687 1.00 41.94 110 VAL A N 1
ATOM 888 C CA . VAL A 1 110 ? 3.994 9.259 -2.389 1.00 41.94 110 VAL A CA 1
ATOM 889 C C . VAL A 1 110 ? 4.825 7.969 -2.542 1.00 41.94 110 VAL A C 1
ATOM 891 O O . VAL A 1 110 ? 5.318 7.423 -1.561 1.00 41.94 110 VAL A O 1
ATOM 894 N N . LEU A 1 111 ? 5.035 7.497 -3.776 1.00 43.22 111 LEU A N 1
ATOM 895 C CA . LEU A 1 111 ? 5.988 6.422 -4.095 1.00 43.22 111 LEU A CA 1
ATOM 896 C C . LEU A 1 111 ? 7.450 6.915 -4.209 1.00 43.22 111 LEU A C 1
ATOM 898 O O . LEU A 1 111 ? 8.318 6.134 -4.600 1.00 43.22 111 LEU A O 1
ATOM 902 N N . VAL A 1 112 ? 7.711 8.186 -3.871 1.00 37.94 112 VAL A N 1
ATOM 903 C CA . VAL A 1 112 ? 9.046 8.807 -3.776 1.00 37.94 112 VAL A CA 1
ATOM 904 C C . VAL A 1 112 ? 9.420 9.014 -2.314 1.00 37.94 112 VAL A C 1
ATOM 906 O O . VAL A 1 112 ? 8.562 9.529 -1.560 1.00 37.94 112 VAL A O 1
#

Foldseek 3Di:
DAAEAEPPLPPLPLCVVVVDPDDPDPVVSLVSCCVVVNLRYHHCNVVCVVV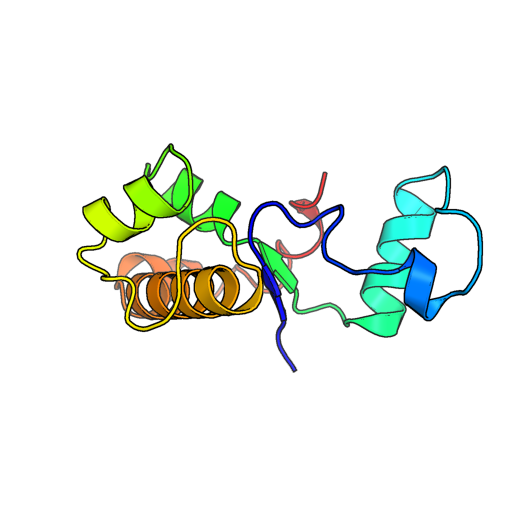VVPDDLVSLCVVLVHDQDDDDPPDPVSSSVSRVRSVVSSCPDPVVVVCVVPPSPCRSVPVD